Protein AF-A0A183DAE7-F1 (afdb_monomer_lite)

Foldseek 3Di:
DAPLQECVLVVPQDPPDDCVPDDPSNNLNVQQVAPEAEDEPDPDQWACDPVNTYIYGYPVNLVNSCVSHVHQADEFEDDDDPVQKDDRDPDRHYIYGPDPDTDDDD

pLDDT: mean 77.28, std 13.92, range [30.59, 93.0]

Sequence (106 aa):
MSWLTSRDILRRIAKPTYTTDMEFVQGLTLADLLWADPVLGQKKWFAPSHRRCGYTFNQKALKAVLRALKVKTLIRAHEYYASGSVRNFDDQSCYTRSSGIVWVYI

Organism: NCBI:txid637853

InterPro domains:
  IPR029052 Metallo-dependent phosphatase-like [G3DSA:3.60.21.10] (2-100)
  IPR029052 Metallo-dependent phosphatase-like [SSF56300] (30-94)
  IPR050341 Serine/threonine-protein phosphatase PP1 catalytic subunit [PTHR11668] (4-96)

Structure (mmCIF, N/CA/C/O backbone):
data_AF-A0A183DAE7-F1
#
_entry.id   AF-A0A183DAE7-F1
#
loop_
_atom_site.group_PDB
_atom_site.id
_atom_site.type_symbol
_atom_site.label_atom_id
_atom_site.label_alt_id
_atom_site.label_comp_id
_atom_site.label_asym_id
_atom_site.label_entity_id
_atom_site.label_seq_id
_atom_site.pdbx_PDB_ins_code
_atom_site.Cartn_x
_atom_site.Cartn_y
_atom_site.Cartn_z
_atom_site.occupancy
_atom_site.B_iso_or_equiv
_atom_site.auth_seq_id
_atom_site.auth_comp_id
_atom_site.auth_asym_id
_atom_site.auth_atom_id
_atom_site.pdbx_PDB_model_num
ATOM 1 N N . MET A 1 1 ? 0.555 6.212 -10.107 1.00 46.41 1 MET A N 1
ATOM 2 C CA . MET A 1 1 ? -0.387 5.413 -10.925 1.00 46.41 1 MET A CA 1
ATOM 3 C C . MET A 1 1 ? -0.167 3.973 -10.500 1.00 46.41 1 MET A C 1
ATOM 5 O O . MET A 1 1 ? 0.992 3.618 -10.394 1.00 46.41 1 MET A O 1
ATOM 9 N N . SER A 1 2 ? -1.197 3.201 -10.132 1.00 57.53 2 SER A N 1
ATOM 10 C CA . SER A 1 2 ? -0.974 1.825 -9.651 1.00 57.53 2 SER A CA 1
ATOM 11 C C . SER A 1 2 ? -1.166 0.823 -10.774 1.00 57.53 2 SER A C 1
ATOM 13 O O . SER A 1 2 ? -2.212 0.799 -11.419 1.00 57.53 2 SER A O 1
ATOM 15 N N . TRP A 1 3 ? -0.143 -0.002 -10.968 1.00 66.25 3 TRP A N 1
ATOM 16 C CA . TRP A 1 3 ? -0.088 -1.071 -11.961 1.00 66.25 3 TRP A CA 1
ATOM 17 C C . TRP A 1 3 ? -0.648 -2.400 -11.423 1.00 66.25 3 TRP A C 1
ATOM 19 O O . TRP A 1 3 ? -0.732 -3.378 -12.153 1.00 66.25 3 TRP A O 1
ATOM 29 N N . LEU A 1 4 ? -1.085 -2.442 -10.158 1.00 70.50 4 LEU A N 1
ATOM 30 C CA . LEU A 1 4 ? -1.643 -3.624 -9.489 1.00 70.50 4 LEU A CA 1
ATOM 31 C C . LEU A 1 4 ? -3.151 -3.752 -9.739 1.00 70.50 4 LEU A C 1
ATOM 33 O O . LEU A 1 4 ? -3.973 -3.534 -8.849 1.00 70.50 4 LEU A O 1
ATOM 37 N N . THR A 1 5 ? -3.518 -4.109 -10.968 1.00 75.44 5 THR A N 1
ATOM 38 C CA . THR A 1 5 ? -4.922 -4.292 -11.381 1.00 75.44 5 THR A CA 1
ATOM 39 C C . THR A 1 5 ? -5.413 -5.741 -11.275 1.00 75.44 5 THR A C 1
ATOM 41 O O . THR A 1 5 ? -6.619 -5.971 -11.268 1.00 75.44 5 THR A O 1
ATOM 44 N N . SER A 1 6 ? -4.511 -6.725 -11.167 1.00 74.50 6 SER A N 1
ATOM 45 C CA . SER A 1 6 ? -4.837 -8.150 -10.984 1.00 74.50 6 SER A CA 1
ATOM 46 C C . SER A 1 6 ? -3.693 -8.902 -10.293 1.00 74.50 6 SER A C 1
ATOM 48 O O . SER A 1 6 ? -2.525 -8.524 -10.398 1.00 74.50 6 SER A O 1
ATOM 50 N N . ARG A 1 7 ? -4.018 -10.029 -9.641 1.00 76.75 7 ARG A N 1
ATOM 51 C CA . ARG A 1 7 ? -3.033 -10.980 -9.090 1.00 76.75 7 ARG A CA 1
ATOM 52 C C . ARG A 1 7 ? -2.154 -11.613 -10.168 1.00 76.75 7 ARG A C 1
ATOM 54 O O . ARG A 1 7 ? -1.059 -12.069 -9.858 1.00 76.75 7 ARG A O 1
ATOM 61 N N . ASP A 1 8 ? -2.601 -11.642 -11.419 1.00 79.38 8 ASP A N 1
ATOM 62 C CA . ASP A 1 8 ? -1.827 -12.249 -12.507 1.00 79.38 8 ASP A CA 1
ATOM 63 C C . ASP A 1 8 ? -0.547 -11.474 -12.807 1.00 79.38 8 ASP A C 1
ATOM 65 O O . ASP A 1 8 ? 0.450 -12.071 -13.202 1.00 79.38 8 ASP A O 1
ATOM 69 N N . ILE A 1 9 ? -0.536 -10.168 -12.529 1.00 74.56 9 ILE A N 1
ATOM 70 C CA . ILE A 1 9 ? 0.662 -9.333 -12.644 1.00 74.56 9 ILE A CA 1
ATOM 71 C C . ILE A 1 9 ? 1.723 -9.804 -11.645 1.00 74.56 9 ILE A C 1
ATOM 73 O O . ILE A 1 9 ? 2.880 -9.964 -12.014 1.00 74.56 9 ILE A O 1
ATOM 77 N N . LEU A 1 10 ? 1.318 -10.141 -10.414 1.00 73.44 10 LEU A N 1
ATOM 78 C CA . LEU A 1 10 ? 2.218 -10.688 -9.393 1.00 73.44 10 LEU A CA 1
ATOM 79 C C . LEU A 1 10 ? 2.730 -12.089 -9.750 1.00 73.44 10 LEU A C 1
ATOM 81 O O . LEU A 1 10 ? 3.863 -12.431 -9.422 1.00 73.44 10 LEU A O 1
ATOM 85 N N . ARG A 1 11 ? 1.907 -12.907 -10.417 1.00 78.81 11 ARG A N 1
ATOM 86 C CA . ARG A 1 11 ? 2.295 -14.262 -10.850 1.00 78.81 11 ARG A CA 1
ATOM 87 C C . ARG A 1 11 ? 3.293 -14.259 -12.005 1.00 78.81 11 ARG A C 1
ATOM 89 O O . ARG A 1 11 ? 4.040 -15.218 -12.142 1.00 78.81 11 ARG A O 1
ATOM 96 N N . ARG A 1 12 ? 3.291 -13.206 -12.825 1.00 75.50 12 ARG A N 1
ATOM 97 C CA . ARG A 1 12 ? 4.182 -13.052 -13.985 1.00 75.50 12 ARG A CA 1
ATOM 98 C C . ARG A 1 12 ? 5.582 -12.559 -13.626 1.00 75.50 12 ARG A C 1
ATOM 100 O O . ARG A 1 12 ? 6.460 -12.605 -14.479 1.00 75.50 12 ARG A O 1
ATOM 107 N N . ILE A 1 13 ? 5.800 -12.104 -12.392 1.00 72.88 13 ILE A N 1
ATOM 108 C CA . ILE A 1 13 ? 7.135 -11.738 -11.914 1.00 72.88 13 ILE A CA 1
ATOM 109 C C . ILE A 1 13 ? 7.951 -13.032 -11.792 1.00 72.88 13 ILE A C 1
ATOM 111 O O . ILE A 1 13 ? 7.689 -13.852 -10.907 1.00 72.88 13 ILE A O 1
ATOM 115 N N . ALA A 1 14 ? 8.906 -13.222 -12.708 1.00 68.38 14 ALA A N 1
ATOM 116 C CA . ALA A 1 14 ? 9.800 -14.378 -12.733 1.00 68.38 14 ALA A CA 1
ATOM 117 C C . ALA A 1 14 ? 10.606 -14.471 -11.431 1.00 68.38 14 ALA A C 1
ATOM 119 O O . ALA A 1 14 ? 10.956 -13.449 -10.848 1.00 68.38 14 ALA A O 1
ATOM 120 N N . LYS A 1 15 ? 10.886 -15.685 -10.951 1.00 75.75 15 LYS A N 1
ATOM 121 C CA . LYS A 1 15 ? 11.646 -15.925 -9.714 1.00 75.75 15 LYS A CA 1
ATOM 122 C C . LYS A 1 15 ? 12.767 -16.930 -10.014 1.00 75.75 15 LYS A C 1
ATOM 124 O O . LYS A 1 15 ? 12.430 -18.017 -10.482 1.00 75.75 15 LYS A O 1
ATOM 129 N N . PRO A 1 16 ? 14.050 -16.624 -9.736 1.00 69.19 16 PRO A N 1
ATOM 130 C CA . PRO A 1 16 ? 14.567 -15.383 -9.147 1.00 69.19 16 PRO A CA 1
ATOM 131 C C . PRO A 1 16 ? 14.414 -14.188 -10.096 1.00 69.19 16 PRO A C 1
ATOM 133 O O . PRO A 1 16 ? 14.340 -14.362 -11.309 1.00 69.19 16 PRO A O 1
ATOM 136 N N . THR A 1 17 ? 14.339 -12.978 -9.540 1.00 65.25 17 THR A N 1
ATOM 137 C CA . THR A 1 17 ? 14.265 -11.751 -10.339 1.00 65.25 17 THR A CA 1
ATOM 138 C C . THR A 1 17 ? 15.459 -10.860 -10.068 1.00 65.25 17 THR A C 1
ATOM 140 O O . THR A 1 17 ? 15.719 -10.497 -8.922 1.00 65.25 17 THR A O 1
ATOM 143 N N . TYR A 1 18 ? 16.145 -10.477 -11.140 1.00 65.00 18 TYR A N 1
ATOM 144 C CA . TYR A 1 18 ? 17.159 -9.434 -11.136 1.00 65.00 18 TYR A CA 1
ATOM 145 C C . TYR A 1 18 ? 16.565 -8.194 -11.797 1.00 65.00 18 TYR A C 1
ATOM 147 O O . TYR A 1 18 ? 15.838 -8.292 -12.785 1.00 65.00 18 TYR A O 1
ATOM 155 N N . THR A 1 19 ? 16.851 -7.015 -11.246 1.00 63.84 19 THR A N 1
ATOM 156 C CA . THR A 1 19 ? 16.329 -5.740 -11.768 1.00 63.84 19 THR A CA 1
ATOM 157 C C . THR A 1 19 ? 16.783 -5.448 -13.200 1.00 63.84 19 THR A C 1
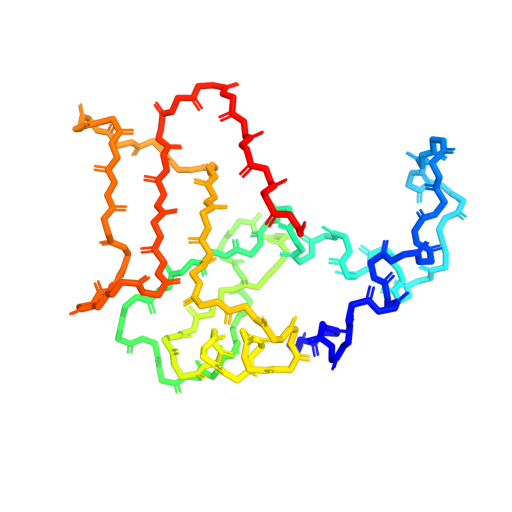ATOM 159 O O . THR A 1 19 ? 16.175 -4.615 -13.863 1.00 63.84 19 THR A O 1
ATOM 162 N N . THR A 1 20 ? 17.825 -6.133 -13.677 1.00 63.91 20 THR A N 1
ATOM 163 C CA . THR A 1 20 ? 18.390 -6.020 -15.027 1.00 63.91 20 THR A CA 1
ATOM 164 C C . THR A 1 20 ? 17.551 -6.699 -16.107 1.00 63.91 20 THR A C 1
ATOM 166 O O . THR A 1 20 ? 17.596 -6.255 -17.249 1.00 63.91 20 THR A O 1
ATOM 169 N N . ASP A 1 21 ? 16.750 -7.710 -15.750 1.00 65.50 21 ASP A N 1
ATOM 170 C CA . ASP A 1 21 ? 16.044 -8.574 -16.713 1.00 65.50 21 ASP A CA 1
ATOM 171 C C . ASP A 1 21 ? 14.516 -8.403 -16.653 1.00 65.50 21 ASP A C 1
ATOM 173 O O . ASP A 1 21 ? 13.754 -9.240 -17.139 1.00 65.50 21 ASP A O 1
ATOM 177 N N . MET A 1 22 ? 14.041 -7.327 -16.020 1.00 68.06 22 MET A N 1
ATOM 178 C CA . MET A 1 22 ? 12.615 -7.031 -15.905 1.00 68.06 22 MET A CA 1
ATOM 179 C C . MET A 1 22 ? 12.110 -6.186 -17.069 1.00 68.06 22 MET A C 1
ATOM 181 O O . MET A 1 22 ? 12.685 -5.148 -17.400 1.00 68.06 22 MET A O 1
ATOM 185 N N . GLU A 1 23 ? 10.937 -6.544 -17.596 1.00 75.50 23 GLU A N 1
ATOM 186 C CA . GLU A 1 23 ? 10.179 -5.608 -18.421 1.00 75.50 23 GLU A CA 1
ATOM 187 C C . GLU A 1 23 ? 9.845 -4.349 -17.613 1.00 75.50 23 GLU A C 1
ATOM 189 O O . GLU A 1 23 ? 9.518 -4.413 -16.425 1.00 75.50 23 GLU A O 1
ATOM 194 N N . PHE A 1 24 ? 9.870 -3.190 -18.271 1.00 74.62 24 PHE A N 1
ATOM 195 C CA . PHE A 1 24 ? 9.706 -1.887 -17.624 1.00 74.62 24 PHE A CA 1
ATOM 196 C C . PHE A 1 24 ? 8.483 -1.812 -16.688 1.00 74.62 24 PHE A C 1
ATOM 198 O O . PHE A 1 24 ? 8.585 -1.343 -15.555 1.00 74.62 24 PHE A O 1
ATOM 205 N N . VAL A 1 25 ? 7.332 -2.346 -17.112 1.00 73.00 25 VAL A N 1
ATOM 206 C CA . VAL A 1 25 ? 6.096 -2.362 -16.306 1.00 73.00 25 VAL A CA 1
ATOM 207 C C . VAL A 1 25 ? 6.213 -3.276 -15.079 1.00 73.00 25 VAL A C 1
ATOM 209 O O . VAL A 1 25 ? 5.676 -2.954 -14.017 1.00 73.00 25 VAL A O 1
ATOM 212 N N . GLN A 1 26 ? 6.935 -4.394 -15.186 1.00 70.94 26 GLN A N 1
ATOM 213 C CA . GLN A 1 26 ? 7.199 -5.284 -14.052 1.00 70.94 26 GLN A CA 1
ATOM 214 C C . GLN A 1 26 ? 8.130 -4.613 -13.042 1.00 70.94 26 GLN A C 1
ATOM 216 O O . GLN A 1 26 ? 7.851 -4.657 -11.845 1.00 70.94 26 GLN A O 1
ATOM 221 N N . GLY A 1 27 ? 9.168 -3.925 -13.529 1.00 73.25 27 GLY A N 1
ATOM 222 C CA . GLY A 1 27 ? 10.077 -3.131 -12.705 1.00 73.25 27 GLY A CA 1
ATOM 223 C C . GLY A 1 27 ? 9.345 -2.040 -11.926 1.00 73.25 27 GLY A C 1
ATOM 224 O O . GLY A 1 27 ? 9.511 -1.937 -10.712 1.00 73.25 27 GLY A O 1
ATOM 225 N N . LEU A 1 28 ? 8.459 -1.287 -12.587 1.00 75.56 28 LEU A N 1
ATOM 226 C CA . LEU A 1 28 ? 7.618 -0.284 -11.924 1.00 75.56 28 LEU A CA 1
ATOM 227 C C . LEU A 1 28 ? 6.662 -0.906 -10.901 1.00 75.56 28 LEU A C 1
ATOM 229 O O . LEU A 1 28 ? 6.518 -0.386 -9.798 1.00 75.56 28 LEU A O 1
ATOM 233 N N . THR A 1 29 ? 6.036 -2.036 -11.238 1.00 76.56 29 THR A N 1
ATOM 234 C CA . THR A 1 29 ? 5.122 -2.731 -10.322 1.00 76.56 29 THR A CA 1
ATOM 235 C C . THR A 1 29 ? 5.853 -3.239 -9.081 1.00 76.56 29 THR A C 1
ATOM 237 O O . THR A 1 29 ? 5.338 -3.105 -7.972 1.00 76.56 29 THR A O 1
ATOM 240 N N . LEU A 1 30 ? 7.053 -3.802 -9.247 1.00 75.12 30 LEU A N 1
ATOM 241 C CA . LEU A 1 30 ? 7.870 -4.271 -8.132 1.00 75.12 30 LEU A CA 1
ATOM 242 C C . LEU A 1 30 ? 8.378 -3.096 -7.288 1.00 75.12 30 LEU A C 1
ATOM 244 O O . LEU A 1 30 ? 8.315 -3.163 -6.062 1.00 75.12 30 LEU A O 1
ATOM 248 N N . ALA A 1 31 ? 8.841 -2.015 -7.922 1.00 75.50 31 ALA A N 1
ATOM 249 C CA . ALA A 1 31 ? 9.266 -0.809 -7.220 1.00 75.50 31 ALA A CA 1
ATOM 250 C C . ALA A 1 31 ? 8.125 -0.241 -6.364 1.00 75.50 31 ALA A C 1
ATOM 252 O O . ALA A 1 31 ? 8.326 0.018 -5.181 1.00 75.50 31 ALA A O 1
ATOM 253 N N . ASP A 1 32 ? 6.915 -0.145 -6.917 1.00 75.75 32 ASP A N 1
ATOM 254 C CA . ASP A 1 32 ? 5.734 0.288 -6.169 1.00 75.75 32 ASP A CA 1
ATOM 255 C C . ASP A 1 32 ? 5.362 -0.700 -5.052 1.00 75.75 32 ASP A C 1
ATOM 257 O O . ASP A 1 32 ? 4.990 -0.276 -3.962 1.00 75.75 32 ASP A O 1
ATOM 261 N N . LEU A 1 33 ? 5.498 -2.012 -5.267 1.00 77.81 33 LEU A N 1
ATOM 262 C CA . LEU A 1 33 ? 5.219 -3.016 -4.234 1.00 77.81 33 LEU A CA 1
ATOM 263 C C . LEU A 1 33 ? 6.189 -2.915 -3.043 1.00 77.81 33 LEU A C 1
ATOM 265 O O . LEU A 1 33 ? 5.789 -3.159 -1.906 1.00 77.81 33 LEU A O 1
ATOM 269 N N . LEU A 1 34 ? 7.452 -2.569 -3.305 1.00 78.25 34 LEU A N 1
ATOM 270 C CA . LEU A 1 34 ? 8.515 -2.514 -2.299 1.00 78.25 34 LEU A CA 1
ATOM 271 C C . LEU A 1 34 ? 8.641 -1.149 -1.606 1.00 78.25 34 LEU A C 1
ATOM 273 O O . LEU A 1 34 ? 9.008 -1.108 -0.433 1.00 78.25 34 LEU A O 1
ATOM 277 N N . TRP A 1 35 ? 8.362 -0.053 -2.317 1.00 77.31 35 TRP A N 1
ATOM 278 C CA . TRP A 1 35 ? 8.684 1.315 -1.880 1.00 77.31 35 TRP A CA 1
ATOM 279 C C . TRP A 1 35 ? 7.488 2.252 -1.755 1.00 77.31 35 TRP A C 1
ATOM 281 O O . TRP A 1 35 ? 7.663 3.390 -1.316 1.00 77.31 35 TRP A O 1
ATOM 291 N N . ALA A 1 36 ? 6.282 1.844 -2.158 1.00 83.56 36 ALA A N 1
ATOM 292 C CA . ALA A 1 36 ? 5.129 2.713 -1.957 1.00 83.56 36 ALA A CA 1
ATOM 293 C C . ALA A 1 36 ? 4.880 2.928 -0.462 1.00 83.56 36 ALA A C 1
ATOM 295 O O . ALA A 1 36 ? 5.125 1.997 0.282 1.00 83.56 36 ALA A O 1
ATOM 296 N N . ASP A 1 37 ? 4.347 4.066 -0.005 1.00 87.25 37 ASP A N 1
ATOM 297 C CA . ASP A 1 37 ? 4.098 4.353 1.429 1.00 87.25 37 ASP A CA 1
ATOM 298 C C . ASP A 1 37 ? 2.672 4.895 1.685 1.00 87.25 37 ASP A C 1
ATOM 300 O O . ASP A 1 37 ? 2.153 5.671 0.873 1.00 87.25 37 ASP A O 1
ATOM 304 N N . PRO A 1 38 ? 1.998 4.515 2.788 1.00 89.62 38 PRO A N 1
ATOM 305 C CA . PRO A 1 38 ? 0.668 5.027 3.108 1.00 89.62 38 PRO A CA 1
ATOM 306 C C . PRO A 1 38 ? 0.744 6.443 3.700 1.00 89.62 38 PRO A C 1
ATOM 308 O O . PRO A 1 38 ? 1.495 6.690 4.637 1.00 89.62 38 PRO A O 1
ATOM 311 N N . VAL A 1 39 ? -0.084 7.373 3.209 1.00 90.50 39 VAL A N 1
ATOM 312 C CA . VAL A 1 39 ? -0.168 8.743 3.754 1.00 90.50 39 VAL A CA 1
ATOM 313 C C . VAL A 1 39 ? -1.610 9.091 4.113 1.00 90.50 39 VAL A C 1
ATOM 315 O O . VAL A 1 39 ? -2.486 9.205 3.246 1.00 90.50 39 VAL A O 1
ATOM 318 N N . LEU A 1 40 ? -1.860 9.283 5.411 1.00 88.69 40 LEU A N 1
ATOM 319 C CA . LEU A 1 40 ? -3.148 9.744 5.924 1.00 88.69 40 LEU A CA 1
ATOM 320 C C . LEU A 1 40 ? -3.405 11.197 5.486 1.00 88.69 40 LEU A C 1
ATOM 322 O O . LEU A 1 40 ? -2.498 12.023 5.460 1.00 88.69 40 LEU A O 1
ATOM 326 N N . GLY A 1 41 ? -4.641 11.516 5.093 1.00 87.06 41 GLY A N 1
ATOM 327 C CA . GLY A 1 41 ? -5.015 12.866 4.644 1.00 87.06 41 GLY A CA 1
ATOM 328 C C . GLY A 1 41 ? -4.565 13.246 3.223 1.00 87.06 41 GLY A C 1
ATOM 329 O O . GLY A 1 41 ? -4.910 14.326 2.738 1.00 87.06 41 GLY A O 1
ATOM 330 N N . GLN A 1 42 ? -3.857 12.369 2.501 1.00 91.81 42 GLN A N 1
ATOM 331 C CA . GLN A 1 42 ? -3.462 12.625 1.114 1.00 91.81 42 GLN A CA 1
ATOM 332 C C . GLN A 1 42 ? -4.687 12.731 0.181 1.00 91.81 42 GLN A C 1
ATOM 334 O O . GLN A 1 42 ? -5.459 11.782 0.016 1.00 91.81 42 GLN A O 1
ATOM 339 N N . LYS A 1 43 ? -4.830 13.877 -0.507 1.00 90.25 43 LYS A N 1
ATOM 340 C CA . LYS A 1 43 ? -5.939 14.137 -1.450 1.00 90.25 43 LYS A CA 1
ATOM 341 C C . LYS A 1 43 ? -5.846 13.300 -2.731 1.00 90.25 43 LYS A C 1
ATOM 343 O O . LYS A 1 43 ? -6.843 12.738 -3.181 1.00 90.25 43 LYS A O 1
ATOM 348 N N . LYS A 1 44 ? -4.651 13.217 -3.328 1.00 89.12 44 LYS A N 1
ATOM 349 C CA . LYS A 1 44 ? -4.412 12.426 -4.545 1.00 89.12 44 LYS A CA 1
ATOM 350 C C . LYS A 1 44 ? -4.405 10.935 -4.217 1.00 89.12 44 LYS A C 1
ATOM 352 O O . LYS A 1 44 ? -3.980 10.532 -3.141 1.00 89.12 44 LYS A O 1
ATOM 357 N N . TRP A 1 45 ? -4.843 10.104 -5.158 1.00 88.69 45 TRP A N 1
ATOM 358 C CA . TRP A 1 45 ? -4.814 8.650 -4.976 1.00 88.69 45 TRP A CA 1
ATOM 359 C C . TRP A 1 45 ? -3.382 8.130 -4.856 1.00 88.69 45 TRP A C 1
ATOM 361 O O . TRP A 1 45 ? -3.086 7.373 -3.938 1.00 88.69 45 TRP A O 1
ATOM 371 N N . PHE A 1 46 ? -2.501 8.621 -5.730 1.00 87.69 46 PHE A N 1
ATOM 37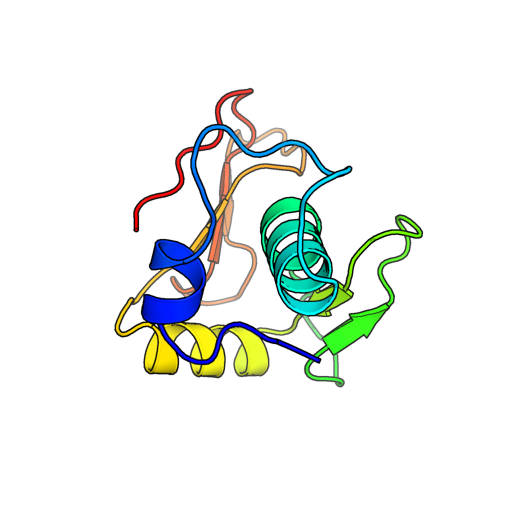2 C CA . PHE A 1 46 ? -1.066 8.367 -5.701 1.00 87.69 46 PHE A CA 1
ATOM 373 C C . PHE A 1 46 ? -0.308 9.690 -5.840 1.00 87.69 46 PHE A C 1
ATOM 375 O O . PHE A 1 46 ? -0.723 10.545 -6.629 1.00 87.69 46 PHE A O 1
ATOM 382 N N . ALA A 1 47 ? 0.788 9.859 -5.107 1.00 87.56 47 ALA A N 1
ATOM 383 C CA . ALA A 1 47 ? 1.690 11.003 -5.235 1.00 87.56 47 ALA A CA 1
ATOM 384 C C . ALA A 1 47 ? 3.153 10.526 -5.206 1.00 87.56 47 ALA A C 1
ATOM 386 O O . ALA A 1 47 ? 3.412 9.450 -4.680 1.00 87.56 47 ALA A O 1
ATOM 387 N N . PRO A 1 48 ? 4.108 11.245 -5.818 1.00 85.31 48 PRO A N 1
ATOM 388 C CA . PRO A 1 48 ? 5.518 10.866 -5.751 1.00 85.31 48 PRO A CA 1
ATOM 389 C C . PRO A 1 48 ? 6.012 10.796 -4.302 1.00 85.31 48 PRO A C 1
ATOM 391 O O . PRO A 1 48 ? 5.691 11.673 -3.499 1.00 85.31 48 PRO A O 1
ATOM 394 N N . SER A 1 49 ? 6.790 9.764 -3.970 1.00 82.19 49 SER A N 1
ATOM 395 C CA . SER A 1 49 ? 7.355 9.624 -2.627 1.00 82.19 49 SER A CA 1
ATOM 396 C C . SER A 1 49 ? 8.499 10.611 -2.381 1.00 82.19 49 SER A C 1
ATOM 398 O O . SER A 1 49 ? 9.354 10.832 -3.241 1.00 82.19 49 SER A O 1
ATOM 400 N N . HIS A 1 50 ? 8.580 11.141 -1.157 1.00 79.38 50 HIS A N 1
ATOM 401 C CA . HIS A 1 50 ? 9.714 11.951 -0.696 1.00 79.38 50 HIS A CA 1
ATOM 402 C C . HIS A 1 50 ? 11.027 11.151 -0.637 1.00 79.38 50 HIS A C 1
ATOM 404 O O . HIS A 1 50 ? 12.106 11.740 -0.635 1.00 79.38 50 HIS A O 1
ATOM 410 N N . ARG A 1 51 ? 10.951 9.810 -0.663 1.00 73.12 51 ARG A N 1
ATOM 411 C CA . ARG A 1 51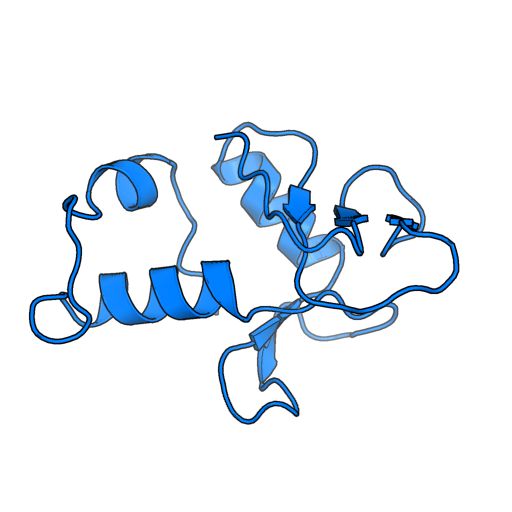 ? 12.108 8.901 -0.732 1.00 73.12 51 ARG A CA 1
ATOM 412 C C . ARG A 1 51 ? 12.801 8.894 -2.100 1.00 73.12 51 ARG A C 1
ATOM 414 O O . ARG A 1 51 ? 13.741 8.133 -2.294 1.00 73.12 51 ARG A O 1
ATOM 421 N N . ARG A 1 52 ? 12.332 9.710 -3.056 1.00 74.31 52 ARG A N 1
ATOM 422 C CA . ARG A 1 52 ? 12.807 9.776 -4.454 1.00 74.31 52 ARG A CA 1
ATOM 423 C C . ARG A 1 52 ? 12.675 8.455 -5.229 1.00 74.31 52 ARG A C 1
ATOM 425 O O . ARG A 1 52 ? 13.192 8.345 -6.334 1.00 74.31 52 ARG A O 1
ATOM 432 N N . CYS A 1 53 ? 11.959 7.482 -4.672 1.00 69.38 53 CYS A N 1
ATOM 433 C CA . CYS A 1 53 ? 11.667 6.188 -5.271 1.00 69.38 53 CYS A CA 1
ATOM 434 C C . CYS A 1 53 ? 10.240 5.772 -4.883 1.00 69.38 53 CYS A C 1
ATOM 436 O O . CYS A 1 53 ? 9.864 5.890 -3.716 1.00 69.38 53 CYS A O 1
ATOM 438 N N . GLY A 1 54 ? 9.451 5.315 -5.859 1.00 74.88 54 GLY A N 1
ATOM 439 C CA . GLY A 1 54 ? 8.064 4.884 -5.660 1.00 74.88 54 GLY A CA 1
ATOM 440 C C . GLY A 1 54 ? 7.048 6.018 -5.449 1.00 74.88 54 GLY A C 1
ATOM 441 O O . GLY A 1 54 ? 7.327 7.207 -5.643 1.00 74.88 54 GLY A O 1
ATOM 442 N N . TYR A 1 55 ? 5.837 5.632 -5.043 1.00 84.81 55 TYR A N 1
ATOM 443 C CA . TYR A 1 55 ? 4.695 6.529 -4.840 1.00 84.81 55 TYR A CA 1
ATOM 444 C C . TYR A 1 55 ? 4.063 6.356 -3.458 1.00 84.81 55 TYR A C 1
ATOM 446 O O . TYR A 1 55 ? 3.900 5.250 -2.965 1.00 84.81 55 TYR A O 1
ATOM 454 N N . THR A 1 56 ? 3.586 7.435 -2.854 1.00 89.38 56 THR A N 1
ATOM 455 C CA . THR A 1 56 ? 2.682 7.363 -1.708 1.00 89.38 56 THR A CA 1
ATOM 456 C C . THR A 1 56 ? 1.243 7.117 -2.154 1.00 89.38 56 THR A C 1
ATOM 458 O O . THR A 1 56 ? 0.835 7.536 -3.243 1.00 89.38 56 THR A O 1
ATOM 461 N N . PHE A 1 57 ? 0.429 6.483 -1.312 1.00 91.12 57 PHE A N 1
ATOM 462 C CA . PHE A 1 57 ? -0.984 6.217 -1.593 1.00 91.12 57 PHE A CA 1
ATOM 463 C C . PHE A 1 57 ? -1.897 6.574 -0.420 1.00 91.12 57 PHE A C 1
ATOM 465 O O . PHE A 1 57 ? -1.506 6.531 0.745 1.00 91.12 57 PHE A O 1
ATOM 472 N N . ASN A 1 58 ? -3.150 6.903 -0.740 1.00 93.00 58 ASN A N 1
ATOM 473 C CA . ASN A 1 58 ? -4.186 7.151 0.260 1.00 93.00 58 ASN A CA 1
ATOM 474 C C . ASN A 1 58 ? -5.091 5.923 0.474 1.00 93.00 58 ASN A C 1
ATOM 476 O O . ASN A 1 58 ? -5.067 4.952 -0.288 1.00 93.00 58 ASN A O 1
ATOM 480 N N . GLN A 1 59 ? -5.949 5.991 1.492 1.00 93.00 59 GLN A N 1
ATOM 481 C CA . GLN A 1 59 ? -6.855 4.898 1.857 1.00 93.00 59 GLN A CA 1
ATOM 482 C C . GLN A 1 59 ? -7.809 4.489 0.716 1.00 93.00 59 GLN A C 1
ATOM 484 O O . GLN A 1 59 ? -8.096 3.305 0.533 1.00 93.00 59 GLN A O 1
ATOM 489 N N . LYS A 1 60 ? -8.304 5.449 -0.081 1.00 92.88 60 LYS A N 1
ATOM 490 C CA . LYS A 1 60 ? -9.222 5.167 -1.202 1.00 92.88 60 LYS A CA 1
ATOM 491 C C . LYS A 1 60 ? -8.524 4.373 -2.306 1.00 92.88 60 LYS A C 1
ATOM 493 O O . LYS A 1 60 ? -9.084 3.392 -2.797 1.00 92.88 60 LYS A O 1
ATOM 498 N N . ALA A 1 61 ? -7.305 4.779 -2.648 1.00 90.50 61 ALA A N 1
ATOM 499 C CA . ALA A 1 61 ? -6.468 4.115 -3.632 1.00 90.50 61 ALA A CA 1
ATOM 500 C C . ALA A 1 61 ? -6.127 2.685 -3.200 1.00 90.50 61 ALA A C 1
ATOM 502 O O . ALA A 1 61 ? -6.323 1.752 -3.978 1.00 90.50 61 ALA A O 1
ATOM 503 N N . LEU A 1 62 ? -5.728 2.497 -1.936 1.00 91.25 62 LEU A N 1
ATOM 504 C CA . LEU A 1 62 ? -5.464 1.168 -1.388 1.00 91.25 62 LEU A CA 1
ATOM 505 C C . LEU A 1 62 ? -6.698 0.264 -1.489 1.00 91.25 62 LEU A C 1
ATOM 507 O O . LEU A 1 62 ? -6.606 -0.849 -1.995 1.00 91.25 62 LEU A O 1
ATOM 511 N N . LYS A 1 63 ? -7.874 0.744 -1.070 1.00 91.12 63 LYS A N 1
ATOM 512 C CA . LYS A 1 63 ? -9.120 -0.037 -1.149 1.00 91.12 63 LYS A CA 1
ATOM 513 C C . LYS A 1 63 ? -9.462 -0.464 -2.576 1.00 91.12 63 LYS A C 1
ATOM 515 O O . LYS A 1 63 ? -9.994 -1.554 -2.765 1.00 91.12 63 LYS A O 1
ATOM 520 N N . ALA A 1 64 ? -9.179 0.372 -3.575 1.00 90.50 64 ALA A N 1
ATOM 521 C CA . ALA A 1 64 ? -9.381 0.008 -4.975 1.00 90.50 64 ALA A CA 1
ATOM 522 C C . ALA A 1 64 ? -8.462 -1.147 -5.402 1.00 90.50 64 ALA A C 1
ATOM 524 O O . ALA A 1 64 ? -8.945 -2.116 -5.985 1.00 90.50 64 ALA A O 1
ATOM 525 N N . VAL A 1 65 ? -7.179 -1.083 -5.034 1.00 88.75 65 VAL A N 1
ATOM 526 C CA . VAL A 1 65 ? -6.198 -2.144 -5.313 1.00 88.75 65 VAL A CA 1
ATOM 527 C C . VAL A 1 65 ? -6.554 -3.437 -4.575 1.00 88.75 65 VAL A C 1
ATOM 529 O O . VAL A 1 65 ? -6.602 -4.498 -5.188 1.00 88.75 65 VAL A O 1
ATOM 532 N N . LEU A 1 66 ? -6.892 -3.367 -3.284 1.00 89.12 66 LEU A N 1
ATOM 533 C CA . LEU A 1 66 ? -7.292 -4.537 -2.491 1.00 89.12 66 LEU A CA 1
ATOM 534 C C . LEU A 1 66 ? -8.505 -5.255 -3.105 1.00 89.12 66 LEU A C 1
ATOM 536 O O . LEU A 1 66 ? -8.499 -6.481 -3.227 1.00 89.12 66 LEU A O 1
ATOM 540 N N . ARG A 1 67 ? -9.510 -4.498 -3.572 1.00 90.19 67 ARG A N 1
ATOM 541 C CA . ARG A 1 67 ? -10.663 -5.058 -4.298 1.00 90.19 67 ARG A CA 1
ATOM 542 C C . ARG A 1 67 ? -10.250 -5.746 -5.595 1.00 90.19 67 ARG A C 1
ATOM 544 O O . ARG A 1 67 ? -10.707 -6.857 -5.846 1.00 90.19 67 ARG A O 1
ATOM 551 N N . ALA A 1 68 ? -9.386 -5.117 -6.391 1.00 85.62 68 ALA A N 1
ATOM 552 C CA . ALA A 1 68 ? -8.894 -5.687 -7.645 1.00 85.62 68 ALA A CA 1
ATOM 553 C C . ALA A 1 68 ? -8.120 -7.000 -7.416 1.00 85.62 68 ALA A C 1
ATOM 555 O O . ALA A 1 68 ? -8.270 -7.969 -8.158 1.00 85.62 68 ALA A O 1
ATOM 556 N N . LEU A 1 69 ? -7.360 -7.066 -6.322 1.00 82.94 69 LEU A N 1
ATOM 557 C CA . LEU A 1 69 ? -6.602 -8.244 -5.909 1.00 82.94 69 LEU A CA 1
ATOM 558 C C . LEU A 1 69 ? -7.437 -9.286 -5.142 1.00 82.94 69 LEU A C 1
ATOM 560 O O . LEU A 1 69 ? -6.928 -10.367 -4.849 1.00 82.94 69 LEU A O 1
ATOM 564 N N . LYS A 1 70 ? -8.712 -8.999 -4.840 1.00 88.31 70 LYS A N 1
ATOM 565 C CA . LYS A 1 70 ? -9.607 -9.839 -4.022 1.00 88.31 70 LYS A CA 1
ATOM 566 C C . LYS A 1 70 ? -9.031 -10.162 -2.631 1.00 88.31 70 LYS A C 1
ATOM 568 O O . LYS A 1 70 ? -9.201 -11.268 -2.124 1.00 88.31 70 LYS A O 1
ATOM 573 N N . VAL A 1 71 ? -8.369 -9.189 -2.006 1.00 87.50 71 VAL A N 1
ATOM 574 C CA . VAL A 1 71 ? -7.827 -9.270 -0.637 1.00 87.50 71 VAL A CA 1
ATOM 575 C C . VAL A 1 71 ? -8.410 -8.157 0.241 1.00 87.50 71 VAL A C 1
ATOM 577 O O . VAL A 1 71 ? -9.007 -7.206 -0.259 1.00 87.50 71 VAL A O 1
ATOM 580 N N . LYS A 1 72 ? -8.281 -8.283 1.568 1.00 90.00 72 LYS A N 1
ATOM 581 C CA . LYS A 1 72 ? -8.922 -7.366 2.535 1.00 90.00 72 LYS A CA 1
ATOM 582 C C . LYS A 1 72 ? -7.962 -6.394 3.214 1.00 90.00 72 LYS A C 1
ATOM 584 O O . LYS A 1 72 ? -8.372 -5.291 3.567 1.00 90.00 72 LYS A O 1
ATOM 589 N N . THR A 1 73 ? -6.710 -6.798 3.390 1.00 88.94 73 THR A N 1
ATOM 590 C CA . THR A 1 73 ? -5.748 -6.080 4.224 1.00 88.94 73 THR A CA 1
ATOM 591 C C . THR A 1 73 ? -4.369 -6.153 3.596 1.00 88.94 73 THR A C 1
ATOM 593 O O . THR A 1 73 ? -3.928 -7.227 3.193 1.00 88.94 73 THR A O 1
ATOM 596 N N . LEU A 1 74 ? -3.688 -5.012 3.545 1.00 88.38 74 LEU A N 1
AT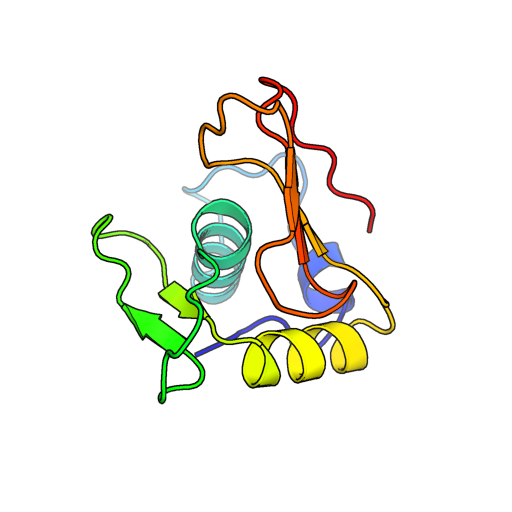OM 597 C CA . LEU A 1 74 ? -2.266 -4.927 3.256 1.00 88.38 74 LEU A CA 1
ATOM 598 C C . LEU A 1 74 ? -1.489 -5.001 4.572 1.00 88.38 74 LEU A C 1
ATOM 600 O O . LEU A 1 74 ? -1.640 -4.141 5.441 1.00 88.38 74 LEU A O 1
ATOM 604 N N . ILE A 1 75 ? -0.647 -6.021 4.700 1.00 87.50 75 ILE A N 1
ATOM 605 C CA . ILE A 1 75 ? 0.358 -6.117 5.760 1.00 87.50 75 ILE A CA 1
ATOM 606 C C . ILE A 1 75 ? 1.705 -5.834 5.109 1.00 87.50 75 ILE A C 1
ATOM 608 O O . ILE A 1 75 ? 2.057 -6.463 4.114 1.00 87.50 75 ILE A O 1
ATOM 612 N N . ARG A 1 76 ? 2.440 -4.867 5.651 1.00 85.38 76 ARG A N 1
ATOM 613 C CA . ARG A 1 76 ? 3.731 -4.431 5.113 1.00 85.38 76 ARG A CA 1
ATOM 614 C C . ARG A 1 76 ? 4.749 -4.196 6.224 1.00 85.38 76 ARG A C 1
ATOM 616 O O . ARG A 1 76 ? 4.385 -4.100 7.394 1.00 85.38 76 ARG A O 1
ATOM 623 N N . ALA A 1 77 ? 6.015 -4.060 5.844 1.00 78.88 77 ALA A N 1
ATOM 624 C CA . ALA A 1 77 ? 7.040 -3.448 6.692 1.00 78.88 77 ALA A CA 1
ATOM 625 C C . ALA A 1 77 ? 7.469 -2.106 6.070 1.00 78.88 77 ALA A C 1
ATOM 627 O O . ALA A 1 77 ? 6.629 -1.461 5.436 1.00 78.88 77 ALA A O 1
ATOM 628 N N . HIS A 1 78 ? 8.746 -1.728 6.217 1.00 74.75 78 HIS A N 1
ATOM 629 C CA . HIS A 1 78 ? 9.434 -0.570 5.608 1.00 74.75 78 HIS A CA 1
ATOM 630 C C . HIS A 1 78 ? 9.599 0.667 6.504 1.00 74.75 78 HIS A C 1
ATOM 632 O O . HIS A 1 78 ? 10.565 1.407 6.337 1.00 74.75 78 HIS A O 1
ATOM 638 N N . GLU A 1 79 ? 8.721 0.880 7.483 1.00 68.12 79 GLU A N 1
ATOM 639 C CA . GLU A 1 79 ? 8.802 2.042 8.378 1.00 68.12 79 GLU A CA 1
ATOM 640 C C . GLU A 1 79 ? 9.018 1.608 9.828 1.00 68.12 79 GLU A C 1
ATOM 642 O O . GLU A 1 79 ? 8.418 0.632 10.291 1.00 68.12 79 GLU A O 1
ATOM 647 N N . TYR A 1 80 ? 9.893 2.335 10.534 1.00 73.19 80 TYR A N 1
ATOM 648 C CA . TYR A 1 80 ? 10.183 2.078 11.939 1.00 73.19 80 TYR A CA 1
ATOM 649 C C . TYR A 1 80 ? 9.106 2.683 12.838 1.00 73.19 80 TYR A C 1
ATOM 651 O O . TYR A 1 80 ? 8.818 3.877 12.760 1.00 73.19 80 TYR A O 1
ATOM 659 N N . TYR A 1 81 ? 8.567 1.864 13.739 1.00 73.06 81 TYR A N 1
ATOM 660 C CA . TYR A 1 81 ? 7.613 2.284 14.760 1.00 73.06 81 TYR A CA 1
ATOM 661 C C . TYR A 1 81 ? 8.026 1.714 16.112 1.00 73.06 81 TYR A C 1
ATOM 663 O O . TYR A 1 81 ? 8.194 0.502 16.246 1.00 73.06 81 TYR A O 1
ATOM 671 N N . ALA A 1 82 ? 8.125 2.576 17.128 1.00 72.06 82 ALA A N 1
ATOM 672 C CA . ALA A 1 82 ? 8.528 2.182 18.481 1.00 72.06 82 ALA A CA 1
ATOM 673 C C . ALA A 1 82 ? 7.579 1.146 19.117 1.00 72.06 82 ALA A C 1
ATOM 675 O O . ALA A 1 82 ? 8.012 0.300 19.890 1.00 72.06 82 ALA A O 1
ATOM 676 N N . SER A 1 83 ? 6.295 1.157 18.744 1.00 75.12 83 SER A N 1
ATOM 677 C CA . SER A 1 83 ? 5.292 0.165 19.158 1.00 75.12 83 SER A CA 1
ATOM 678 C C . SER A 1 83 ? 5.433 -1.197 18.459 1.00 75.12 83 SER A C 1
ATOM 680 O O . SER A 1 83 ? 4.627 -2.096 18.695 1.00 75.12 83 SER A O 1
ATOM 682 N N . GLY A 1 84 ? 6.384 -1.358 17.531 1.00 73.06 84 GLY A N 1
ATOM 683 C CA . GLY A 1 84 ? 6.602 -2.575 16.739 1.00 73.06 84 GLY A CA 1
ATOM 684 C C . GLY A 1 84 ? 5.571 -2.814 15.626 1.00 73.06 84 GLY A C 1
ATOM 685 O O . GLY A 1 84 ? 5.863 -3.494 14.642 1.00 73.06 84 GLY A O 1
ATOM 686 N N . SER A 1 85 ? 4.375 -2.229 15.720 1.00 81.00 85 SER A N 1
ATOM 687 C CA . SER A 1 85 ? 3.407 -2.162 14.623 1.00 81.00 85 SER A CA 1
ATOM 688 C C . SER A 1 85 ? 2.500 -0.944 14.736 1.00 81.00 85 SER A C 1
ATOM 690 O O . SER A 1 85 ? 2.254 -0.447 15.837 1.00 81.00 85 SER A O 1
ATOM 692 N N . VAL A 1 86 ? 1.982 -0.490 13.598 1.00 87.94 86 VAL A N 1
ATOM 693 C CA . VAL A 1 86 ? 1.003 0.591 13.519 1.00 87.94 86 VAL A CA 1
ATOM 694 C C . VAL A 1 86 ? -0.098 0.242 12.525 1.00 87.94 86 VAL A C 1
ATOM 696 O O . VAL A 1 86 ? 0.104 -0.503 11.564 1.00 87.94 86 VAL A O 1
ATOM 699 N N . ARG A 1 87 ? -1.269 0.827 12.749 1.00 89.75 87 ARG A N 1
ATOM 700 C CA . ARG A 1 87 ? -2.351 0.888 11.773 1.00 89.75 87 ARG A CA 1
ATOM 701 C C . ARG A 1 87 ? -2.211 2.195 10.992 1.00 89.75 87 ARG A C 1
ATOM 703 O O . ARG A 1 87 ? -2.240 3.258 11.599 1.00 89.75 87 ARG A O 1
ATOM 710 N N . ASN A 1 88 ? -2.034 2.127 9.672 1.00 88.31 88 ASN A N 1
ATOM 711 C CA . ASN A 1 88 ? -1.699 3.323 8.879 1.00 88.31 88 ASN A CA 1
ATOM 712 C C . ASN A 1 88 ? -2.910 4.198 8.522 1.00 88.31 88 ASN A C 1
ATOM 714 O O . ASN A 1 88 ? -2.738 5.342 8.110 1.00 88.31 88 ASN A O 1
ATOM 718 N N . PHE A 1 89 ? -4.122 3.657 8.640 1.00 90.19 89 PHE A N 1
ATOM 719 C CA . PHE A 1 89 ? -5.374 4.365 8.379 1.00 90.19 89 PHE A CA 1
ATOM 720 C C . PHE A 1 89 ? -6.380 4.102 9.503 1.00 90.19 89 PHE A C 1
ATOM 722 O O . PHE A 1 89 ? -6.182 3.213 10.327 1.00 90.19 89 PHE A O 1
ATOM 729 N N . ASP A 1 90 ? -7.514 4.800 9.492 1.00 89.31 90 ASP A N 1
ATOM 730 C CA . ASP A 1 90 ? -8.559 4.662 10.520 1.00 89.31 90 ASP A CA 1
ATOM 731 C C . ASP A 1 90 ? -9.360 3.340 10.423 1.00 89.31 90 ASP A C 1
ATOM 733 O O . ASP A 1 90 ? -10.391 3.163 11.067 1.00 89.31 90 ASP A O 1
ATOM 737 N N . ASP A 1 91 ? -8.902 2.375 9.618 1.00 90.56 91 ASP A N 1
ATOM 738 C CA . ASP A 1 91 ? -9.523 1.065 9.428 1.00 90.56 91 ASP A CA 1
ATOM 739 C C . ASP A 1 91 ? -8.493 -0.073 9.334 1.00 90.56 91 ASP A C 1
ATOM 741 O O . ASP A 1 91 ? -7.287 0.119 9.457 1.00 90.56 91 ASP A O 1
ATOM 745 N N . GLN A 1 92 ? -8.975 -1.298 9.128 1.00 89.12 92 GLN A N 1
ATOM 746 C CA . GLN A 1 92 ? -8.138 -2.501 9.082 1.00 89.12 92 GLN A CA 1
ATOM 747 C C . GLN A 1 92 ? -7.523 -2.768 7.694 1.00 89.12 92 GLN A C 1
ATOM 749 O O . GLN A 1 92 ?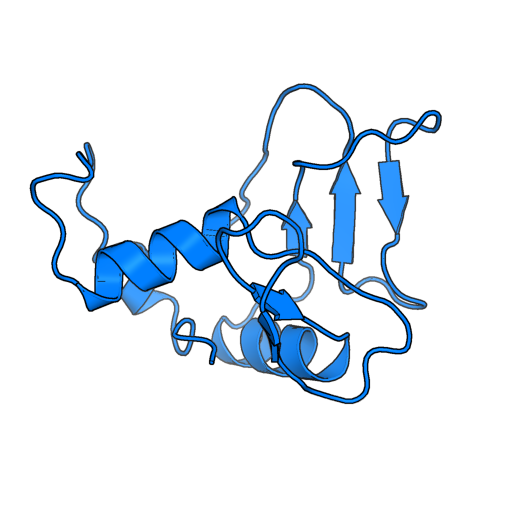 -7.135 -3.900 7.396 1.00 89.12 92 GLN A O 1
ATOM 754 N N . SER A 1 93 ? -7.477 -1.761 6.815 1.00 89.19 93 SER A N 1
ATOM 755 C CA . SER A 1 93 ? -7.006 -1.949 5.439 1.00 89.19 93 SER A CA 1
ATOM 756 C C . SER A 1 93 ? -5.482 -1.983 5.316 1.00 89.19 93 SER A C 1
ATOM 758 O O . SER A 1 93 ? -4.985 -2.615 4.385 1.00 89.19 93 SER A O 1
ATOM 760 N N . CYS A 1 94 ? -4.740 -1.353 6.236 1.00 90.44 94 CYS A N 1
ATOM 761 C CA . CYS A 1 94 ? -3.280 -1.246 6.166 1.00 90.44 94 CYS A CA 1
ATOM 762 C C . CYS A 1 94 ? -2.618 -1.302 7.544 1.00 90.44 94 CYS A C 1
ATOM 764 O O . CYS A 1 94 ? -2.953 -0.513 8.433 1.00 90.44 94 CYS A O 1
ATOM 766 N N . TYR A 1 95 ? -1.631 -2.185 7.675 1.00 89.19 95 TYR A N 1
ATOM 767 C CA . TYR A 1 95 ? -0.776 -2.284 8.852 1.00 89.19 95 TYR A CA 1
ATOM 768 C C . TYR A 1 95 ? 0.696 -2.287 8.452 1.00 89.19 95 TYR A C 1
ATOM 770 O O . TYR A 1 95 ? 1.095 -3.075 7.590 1.00 89.19 95 TYR A O 1
ATOM 778 N N . THR A 1 96 ? 1.508 -1.489 9.146 1.00 86.19 96 THR A N 1
ATOM 779 C CA . THR A 1 96 ? 2.967 -1.559 9.052 1.00 86.19 96 THR A CA 1
ATOM 780 C C . THR A 1 96 ? 3.526 -2.235 10.297 1.00 86.19 96 THR A C 1
ATOM 782 O O . THR A 1 96 ? 3.280 -1.805 11.423 1.00 86.19 96 THR A O 1
ATOM 785 N N . ARG A 1 97 ? 4.296 -3.304 10.101 1.00 79.56 97 ARG A N 1
ATOM 786 C CA . ARG A 1 97 ? 5.091 -3.980 11.129 1.00 79.56 97 ARG A CA 1
ATOM 787 C C . ARG A 1 97 ? 6.542 -3.519 11.029 1.00 79.56 97 ARG A C 1
ATOM 789 O O . ARG A 1 97 ? 7.170 -3.659 9.988 1.00 79.56 97 ARG A O 1
ATOM 796 N N . SER A 1 98 ? 7.079 -3.029 12.139 1.00 69.75 98 SER A N 1
ATOM 797 C CA . SER A 1 98 ? 8.483 -2.655 12.313 1.00 69.75 98 SER A CA 1
ATOM 798 C C . SER A 1 98 ? 9.263 -3.804 12.964 1.00 69.75 98 SER A C 1
ATOM 800 O O . SER A 1 98 ? 9.938 -3.640 13.977 1.00 69.75 98 SER A O 1
ATOM 802 N N . SER A 1 99 ? 9.129 -5.001 12.403 1.00 55.53 99 SER A N 1
ATOM 803 C CA . SER A 1 99 ? 10.046 -6.118 12.634 1.00 55.53 99 SER A CA 1
ATOM 804 C C . SER A 1 99 ? 10.910 -6.229 11.384 1.00 55.53 99 SER A C 1
ATOM 806 O O . SER A 1 99 ? 10.365 -6.091 10.293 1.00 55.53 99 SER A O 1
ATOM 808 N N . GLY A 1 100 ? 12.215 -6.492 11.493 1.00 48.50 100 GLY A N 1
ATOM 809 C CA . GLY A 1 100 ? 13.140 -6.614 10.346 1.00 48.50 100 GLY A CA 1
ATOM 810 C C . GLY A 1 100 ? 12.816 -7.720 9.318 1.00 48.50 100 GLY A C 1
ATOM 811 O O . GLY A 1 100 ? 13.674 -8.077 8.522 1.00 48.50 100 GLY A O 1
ATOM 812 N N . ILE A 1 101 ? 11.600 -8.274 9.337 1.00 39.09 101 ILE A N 1
ATOM 813 C CA . ILE A 1 101 ? 11.065 -9.318 8.463 1.00 39.09 101 ILE A CA 1
ATOM 814 C C . ILE A 1 101 ? 9.766 -8.801 7.826 1.00 39.09 101 ILE A C 1
ATOM 816 O O . ILE A 1 101 ? 8.807 -8.456 8.522 1.00 3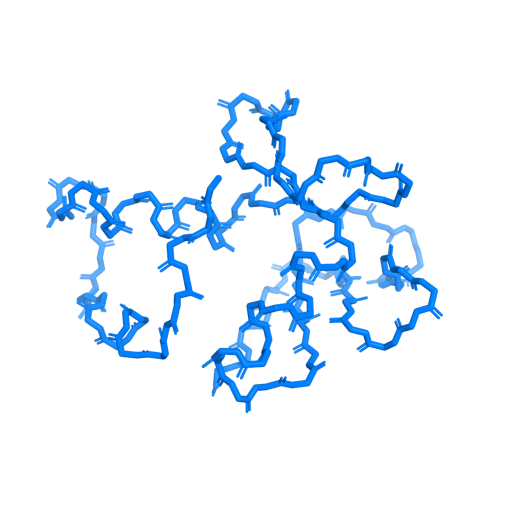9.09 101 ILE A O 1
ATOM 820 N N . VAL A 1 102 ? 9.743 -8.772 6.491 1.00 39.34 102 VAL A N 1
ATOM 821 C CA . VAL A 1 102 ? 8.571 -8.460 5.662 1.00 39.34 102 VAL A CA 1
ATOM 822 C C . VAL A 1 102 ? 7.771 -9.750 5.450 1.00 39.34 102 VAL A C 1
ATOM 824 O O . VAL A 1 102 ? 8.281 -10.690 4.847 1.00 39.34 102 VAL A O 1
ATOM 827 N N . TRP A 1 103 ? 6.510 -9.795 5.884 1.00 33.78 103 TRP A N 1
ATOM 828 C CA . TRP A 1 103 ? 5.579 -10.866 5.509 1.00 33.78 103 TRP A CA 1
ATOM 829 C C . TRP A 1 103 ? 4.660 -10.366 4.394 1.00 33.78 103 TRP A C 1
ATOM 831 O O . TRP A 1 103 ? 3.756 -9.574 4.653 1.00 33.78 103 TRP A O 1
ATOM 841 N N . VAL A 1 104 ? 4.877 -10.822 3.159 1.00 38.75 104 VAL A N 1
ATOM 842 C CA . VAL A 1 104 ? 3.921 -10.615 2.061 1.00 38.75 104 VAL A CA 1
ATOM 843 C C . VAL A 1 104 ? 2.994 -11.829 2.022 1.00 38.75 104 VAL A C 1
ATOM 845 O O . VAL A 1 104 ? 3.373 -12.881 1.514 1.00 38.75 104 VAL A O 1
ATOM 848 N N . TYR A 1 105 ? 1.786 -11.703 2.573 1.00 30.59 105 TYR A N 1
ATOM 849 C CA . TYR A 1 105 ? 0.729 -12.696 2.359 1.00 30.59 105 TYR A CA 1
ATOM 850 C C . TYR A 1 105 ? 0.002 -12.357 1.048 1.00 30.59 105 TYR A C 1
ATOM 852 O O . TYR A 1 105 ? -0.663 -11.324 0.965 1.00 30.59 105 TYR A O 1
ATOM 860 N N . ILE A 1 106 ? 0.172 -13.203 0.023 1.00 41.22 106 ILE A N 1
ATOM 861 C CA . ILE A 1 106 ? -0.509 -13.116 -1.287 1.00 41.22 106 ILE A CA 1
ATOM 862 C C . ILE A 1 106 ? -1.629 -14.151 -1.346 1.00 41.22 106 ILE A C 1
ATOM 864 O O . ILE A 1 106 ? -1.355 -15.328 -1.043 1.00 41.22 106 ILE A O 1
#

Secondary structure (DSSP, 8-state):
----S-HHHHHTS-SS--TTS--HHHHHHHHHHHH-EE-TT-SSSEEE-TTSSSEEE-HHHHHHHHHHTT-S-EEE--S--TTSEEESSSSTTEEEE-SSS-----

Radius of gyration: 13.7 Å; chains: 1; bounding box: 29×30×38 Å